Protein AF-A0A8T5TZG8-F1 (afdb_monomer)

Foldseek 3Di:
DPPDQPFDFDPVVCVVLNPVLRSLLVVLCVVVVVHWAFDDLVVSCVSPVVADSVRSVVSVVVCCVVQQKPKDWDQLVRLLVVQQVQCQADADDADDAFPRNRHHDNAWDWAQPPQHVVRVRDDIGTHDPVSVVSSVVRTITMDGD

Mean predicted aligned error: 6.07 Å

Radius of gyration: 18.65 Å; Cα contacts (8 Å, |Δi|>4): 208; chains: 1; bounding box: 53×25×50 Å

Solvent-accessible surface area (backbone atoms only — not comparable to full-atom values): 8238 Å² total; per-residue (Å²): 130,86,84,76,78,85,85,55,65,47,70,77,47,20,75,73,60,35,60,71,38,18,30,53,47,46,52,50,50,54,49,44,72,77,40,92,35,63,72,45,70,67,61,52,29,71,74,40,68,90,50,55,63,70,56,50,53,54,43,51,53,46,34,38,74,72,55,55,31,42,80,44,75,54,49,52,63,55,42,45,58,60,55,38,64,65,76,31,68,76,40,77,58,56,91,41,65,19,75,49,36,38,26,26,25,76,58,66,50,80,42,38,56,66,46,38,55,93,78,70,29,82,54,73,39,43,31,29,66,65,63,53,52,44,58,74,65,60,50,35,33,56,43,82,104

Nearest PDB structures (foldseek):
  1wq2-assembly1_A  TM=7.155E-01  e=1.446E-01  Nitratidesulfovibrio vulgaris
  1wq2-assembly1_B  TM=7.241E-01  e=2.545E+00  Nitratidesulfovibrio vulgaris
  2dk8-assembly1_A  TM=6.977E-01  e=2.388E+00  Mus musculus
  2fsw-assembly1_A  TM=5.555E-01  e=1.185E+00  Porphyromonas gingivalis W83
  8iuh-assembly1_P  TM=4.034E-01  e=1.043E+00  Homo sapiens

Sequence (145 aa):
MDNYIDIRYNEDLANKIGLNGSIIYDYLVSKISEKEYFLDIDDIYNDLPIIGRTTMINLVNKMIMDGYLKEIVLTNIEKYKIISNKQMDGLGIGNRTCDWCSCKTTTLHKHHYPIQKKDGGIQLVNICPNCHYEFHHLKSKLEII

Secondary structure (DSSP, 8-state):
----------HHHHHHH-HHHHHHHHHHHHHHHHS-EE--HHHHHHH-TTS-HHHHHHHHHHHHHTTSEEEEEPPHHHHHHHHHTS--TT-BSSSEE-TTT--EES--EEEE-SS-GGGT---EEEE-HHHHHHHHH--EEEEE-

pLDDT: mean 89.4, std 7.95, range [42.81, 96.12]

Structure (mmCIF, N/CA/C/O backbone):
data_AF-A0A8T5TZG8-F1
#
_entry.id   AF-A0A8T5TZG8-F1
#
loop_
_atom_site.group_PDB
_atom_site.id
_atom_site.type_symbol
_atom_site.label_atom_id
_atom_site.label_alt_id
_atom_site.label_comp_id
_atom_site.label_asym_id
_atom_site.label_entity_id
_atom_site.label_seq_id
_atom_site.pdbx_PDB_ins_code
_atom_site.Cartn_x
_atom_site.Cartn_y
_atom_site.Cartn_z
_atom_site.occupancy
_atom_site.B_iso_or_equiv
_atom_site.auth_seq_id
_atom_site.auth_comp_id
_atom_site.auth_asym_id
_atom_site.auth_atom_id
_atom_site.pdbx_PDB_model_num
ATOM 1 N N . MET A 1 1 ? -25.333 -1.310 -11.673 1.00 42.81 1 MET A N 1
ATOM 2 C CA . MET A 1 1 ? -25.208 -2.207 -10.511 1.00 42.81 1 MET A CA 1
ATOM 3 C C . MET A 1 1 ? -24.835 -1.312 -9.361 1.00 42.81 1 MET A C 1
ATOM 5 O O . MET A 1 1 ? -23.772 -0.709 -9.421 1.00 42.81 1 MET A O 1
ATOM 9 N N . ASP A 1 2 ? -25.746 -1.125 -8.415 1.00 46.28 2 ASP A N 1
ATOM 10 C CA . ASP A 1 2 ? -25.470 -0.316 -7.234 1.00 46.28 2 ASP A CA 1
ATOM 11 C C . ASP A 1 2 ? -24.468 -1.084 -6.368 1.00 46.28 2 ASP A C 1
ATOM 13 O O . ASP A 1 2 ? -24.764 -2.173 -5.875 1.00 46.28 2 ASP A O 1
ATOM 17 N N . ASN A 1 3 ? -23.247 -0.559 -6.264 1.00 54.25 3 ASN A N 1
ATOM 18 C CA . ASN A 1 3 ? -22.225 -1.098 -5.375 1.00 54.25 3 ASN A CA 1
ATOM 19 C C . ASN A 1 3 ? -22.609 -0.730 -3.941 1.00 54.25 3 ASN A C 1
ATOM 21 O O . ASN A 1 3 ? -22.291 0.357 -3.461 1.00 54.25 3 ASN A O 1
ATOM 25 N N . TYR A 1 4 ? -23.322 -1.626 -3.267 1.00 60.94 4 TYR A N 1
ATOM 26 C CA . TYR A 1 4 ? -23.524 -1.529 -1.828 1.00 60.94 4 TYR A CA 1
ATOM 27 C C . TYR A 1 4 ? -22.224 -1.910 -1.117 1.00 60.94 4 TYR A C 1
ATOM 29 O O . TYR A 1 4 ? -21.686 -2.994 -1.337 1.00 60.94 4 TYR A O 1
ATOM 37 N N . ILE A 1 5 ? -21.722 -1.013 -0.270 1.00 68.06 5 ILE A N 1
ATOM 38 C CA . ILE A 1 5 ? -20.602 -1.306 0.627 1.00 68.06 5 ILE A CA 1
ATOM 39 C C . ILE A 1 5 ? -21.178 -2.070 1.824 1.00 68.06 5 ILE A C 1
ATOM 41 O O . ILE A 1 5 ? -21.975 -1.517 2.583 1.00 68.06 5 ILE A O 1
ATOM 45 N N . ASP A 1 6 ? -20.805 -3.343 1.972 1.00 78.50 6 ASP A N 1
ATOM 46 C CA . ASP A 1 6 ? -21.124 -4.146 3.159 1.00 78.50 6 ASP A CA 1
ATOM 47 C C . ASP A 1 6 ? -20.243 -3.671 4.322 1.00 78.50 6 ASP A C 1
ATOM 49 O O . ASP A 1 6 ? -19.049 -3.968 4.377 1.00 78.50 6 ASP A O 1
ATOM 53 N N . ILE A 1 7 ? -20.812 -2.862 5.217 1.00 83.69 7 ILE A N 1
ATOM 54 C CA . ILE A 1 7 ? -20.096 -2.312 6.371 1.00 83.69 7 ILE A CA 1
ATOM 55 C C . ILE A 1 7 ? -20.198 -3.301 7.525 1.00 83.69 7 ILE A C 1
ATOM 57 O O . ILE A 1 7 ? -21.278 -3.532 8.071 1.00 83.69 7 ILE A O 1
ATOM 61 N N . ARG A 1 8 ? -19.048 -3.822 7.943 1.00 88.50 8 ARG A N 1
ATOM 62 C CA . ARG A 1 8 ? -18.912 -4.714 9.093 1.00 88.50 8 ARG A CA 1
ATOM 63 C C . ARG A 1 8 ? -18.183 -4.012 10.229 1.00 88.50 8 ARG A C 1
ATOM 65 O O . ARG A 1 8 ? -17.358 -3.128 10.007 1.00 88.50 8 ARG A O 1
ATOM 72 N N . TYR A 1 9 ? -18.531 -4.377 11.458 1.00 91.62 9 TYR A N 1
ATOM 73 C CA . TYR A 1 9 ? -17.843 -3.923 12.661 1.00 91.62 9 TYR A CA 1
ATOM 74 C C . TYR A 1 9 ? -18.038 -4.928 13.801 1.00 91.62 9 TYR A C 1
ATOM 76 O O . TYR A 1 9 ? -18.958 -5.748 13.781 1.00 91.62 9 TYR A O 1
ATOM 84 N N . ASN A 1 10 ? -17.179 -4.843 14.813 1.00 92.38 10 ASN A N 1
ATOM 85 C CA . ASN A 1 10 ? -17.242 -5.642 16.027 1.00 92.38 10 ASN A CA 1
ATOM 86 C C . ASN A 1 10 ? -17.725 -4.752 17.183 1.00 92.38 10 ASN A C 1
ATOM 88 O O . ASN A 1 10 ? -17.140 -3.704 17.445 1.00 92.38 10 ASN A O 1
ATOM 92 N N . GLU A 1 11 ? -18.796 -5.148 17.869 1.00 93.31 11 GLU A N 1
ATOM 93 C CA . GLU A 1 11 ? -19.420 -4.331 18.918 1.00 93.31 11 GLU A CA 1
ATOM 94 C C . GLU A 1 11 ? -18.482 -4.076 20.110 1.00 93.31 11 GLU A C 1
ATOM 96 O O . GLU A 1 11 ? -18.332 -2.935 20.553 1.00 93.31 11 GLU A O 1
ATOM 101 N N . ASP A 1 12 ? -17.769 -5.105 20.574 1.00 93.56 12 ASP A N 1
ATOM 102 C CA . ASP A 1 12 ? -16.807 -4.980 21.674 1.00 93.56 12 ASP A CA 1
ATOM 103 C C . ASP A 1 12 ? -15.657 -4.034 21.320 1.00 93.56 12 ASP A C 1
ATOM 105 O O . ASP A 1 12 ? -15.184 -3.262 22.159 1.00 93.56 12 ASP A O 1
ATOM 109 N N . LEU A 1 13 ? -15.203 -4.075 20.068 1.00 92.75 13 LEU A N 1
ATOM 110 C CA . LEU A 1 13 ? -14.167 -3.189 19.565 1.00 92.75 13 LEU A CA 1
ATOM 111 C C . LEU A 1 13 ? -14.699 -1.765 19.377 1.00 92.75 13 LEU A C 1
ATOM 113 O O . LEU A 1 13 ? -14.028 -0.809 19.763 1.00 92.75 13 LEU A O 1
ATOM 117 N N . ALA A 1 14 ? -15.919 -1.605 18.864 1.00 95.00 14 ALA A N 1
ATOM 118 C CA . ALA A 1 14 ? -16.571 -0.306 18.724 1.00 95.00 14 ALA A CA 1
ATOM 119 C C . ALA A 1 14 ? -16.721 0.403 20.078 1.00 95.00 14 ALA A C 1
ATOM 121 O O . ALA A 1 14 ? -16.523 1.615 20.155 1.00 95.00 14 ALA A O 1
ATOM 122 N N . ASN A 1 15 ? -16.960 -0.344 21.158 1.00 93.69 15 ASN A N 1
ATOM 123 C CA . ASN A 1 15 ? -16.977 0.196 22.519 1.00 93.69 15 ASN A CA 1
ATOM 124 C C . ASN A 1 15 ? -15.600 0.698 22.999 1.00 93.69 15 ASN A C 1
ATOM 126 O O . ASN A 1 15 ? -15.533 1.561 23.873 1.00 93.69 15 ASN A O 1
ATOM 130 N N . LYS A 1 16 ? -14.496 0.196 22.430 1.00 93.31 16 LYS A N 1
ATOM 131 C CA . LYS A 1 16 ? -13.120 0.571 22.807 1.00 93.31 16 LYS A CA 1
ATOM 132 C C . LYS A 1 16 ? -12.546 1.696 21.946 1.00 93.31 16 LYS A C 1
ATOM 134 O O . LYS A 1 16 ? -11.951 2.633 22.475 1.00 93.31 16 LYS A O 1
ATOM 139 N N . ILE A 1 17 ? -12.705 1.605 20.625 1.00 93.00 17 ILE A N 1
ATOM 140 C CA . ILE A 1 17 ? -12.071 2.519 19.655 1.00 93.00 17 ILE A CA 1
ATOM 141 C C . ILE A 1 17 ? -13.076 3.372 18.866 1.00 93.00 17 ILE A C 1
ATOM 143 O O . ILE A 1 17 ? -12.680 4.168 18.013 1.00 93.00 17 ILE A O 1
ATOM 147 N N . GLY A 1 18 ? -14.368 3.254 19.181 1.00 95.12 18 GLY A N 1
ATOM 148 C CA . GLY A 1 18 ? -15.464 3.917 18.480 1.00 95.12 18 GLY A CA 1
ATOM 149 C C . GLY A 1 18 ? -15.913 3.152 17.234 1.00 95.12 18 GLY A C 1
ATOM 150 O O . GLY A 1 18 ? -15.152 2.382 16.648 1.00 95.12 18 GLY A O 1
ATOM 151 N N . LEU A 1 19 ? -17.150 3.404 16.792 1.00 95.19 19 LEU A N 1
ATOM 152 C CA . LEU A 1 19 ? -17.754 2.732 15.633 1.00 95.19 19 LEU A CA 1
ATOM 153 C C . LEU A 1 19 ? -16.884 2.845 14.372 1.00 95.19 19 LEU A C 1
ATOM 155 O O . LEU A 1 19 ? -16.532 1.834 13.776 1.00 95.19 19 LEU A O 1
ATOM 159 N N . ASN A 1 20 ? -16.463 4.062 14.011 1.00 95.69 20 ASN A N 1
ATOM 160 C CA . ASN A 1 20 ? -15.606 4.283 12.841 1.00 95.69 20 ASN A CA 1
ATOM 161 C C . ASN A 1 20 ? -14.257 3.565 12.967 1.00 95.69 20 ASN A C 1
ATOM 163 O O . ASN A 1 20 ? -13.753 3.042 11.979 1.00 95.69 20 ASN A O 1
ATOM 167 N N . GLY A 1 21 ? -13.683 3.525 14.174 1.00 95.25 21 GLY A N 1
ATOM 168 C CA . GLY A 1 21 ? -12.450 2.787 14.433 1.00 95.25 21 GLY A CA 1
ATOM 169 C C . GLY A 1 21 ? -12.646 1.295 14.191 1.00 95.25 21 GLY A C 1
ATOM 170 O O . GLY A 1 21 ? -11.847 0.682 13.493 1.00 95.25 21 GLY A O 1
ATOM 171 N N . SER A 1 22 ? -13.749 0.730 14.689 1.00 96.06 22 SER A N 1
ATOM 172 C CA . SER A 1 22 ? -14.058 -0.683 14.480 1.00 96.06 22 SER A CA 1
ATOM 173 C C . SER A 1 22 ? -14.339 -1.030 13.020 1.00 96.06 22 SER A C 1
ATOM 175 O O . SER A 1 22 ? -13.947 -2.114 12.604 1.00 96.06 22 SER A O 1
ATOM 177 N N . ILE A 1 23 ? -14.997 -0.150 12.261 1.00 95.25 23 ILE A N 1
ATOM 178 C CA . ILE A 1 23 ? -15.245 -0.360 10.826 1.00 95.25 23 ILE A CA 1
ATOM 179 C C . ILE A 1 23 ? -13.918 -0.392 10.062 1.00 95.25 23 ILE A C 1
ATOM 181 O O . ILE A 1 23 ? -13.670 -1.308 9.284 1.00 95.25 23 ILE A O 1
ATOM 185 N N . ILE A 1 24 ? -13.040 0.590 10.308 1.00 94.44 24 ILE A N 1
ATOM 186 C CA . ILE A 1 24 ? -11.722 0.641 9.659 1.00 94.44 24 ILE A CA 1
ATOM 187 C C . ILE A 1 24 ? -10.892 -0.579 10.057 1.00 94.44 24 ILE A C 1
ATOM 189 O O . ILE A 1 24 ? -10.240 -1.168 9.202 1.00 94.44 24 ILE A O 1
ATOM 193 N N . TYR A 1 25 ? -10.909 -0.967 11.332 1.00 94.19 25 TYR A N 1
ATOM 194 C CA . TYR A 1 25 ? -10.161 -2.129 11.796 1.00 94.19 25 TYR A CA 1
ATOM 195 C C . TYR A 1 25 ? -10.626 -3.416 11.112 1.00 94.19 25 TYR A C 1
ATOM 197 O O . TYR A 1 25 ? -9.792 -4.151 10.595 1.00 94.19 25 TYR A O 1
ATOM 205 N N . ASP A 1 26 ? -11.936 -3.667 11.053 1.00 92.69 26 ASP A N 1
ATOM 206 C CA . ASP A 1 26 ? -12.488 -4.853 10.387 1.00 92.69 26 ASP A CA 1
ATOM 207 C C . ASP A 1 26 ? -12.128 -4.880 8.892 1.00 92.69 26 ASP A C 1
ATOM 209 O O . ASP A 1 26 ? -11.635 -5.887 8.377 1.00 92.69 26 ASP A O 1
ATOM 213 N N . TYR A 1 27 ? -12.242 -3.728 8.224 1.00 91.56 27 TYR A N 1
ATOM 214 C CA . TYR A 1 27 ? -11.781 -3.557 6.849 1.00 91.56 27 TYR A CA 1
ATOM 215 C C . TYR A 1 27 ? -10.292 -3.902 6.696 1.00 91.56 27 TYR A C 1
ATOM 217 O O . TYR A 1 27 ? -9.934 -4.708 5.837 1.00 91.56 27 TYR A O 1
ATOM 225 N N . LEU A 1 28 ? -9.418 -3.352 7.543 1.00 91.56 28 LEU A N 1
ATOM 226 C CA . LEU A 1 28 ? -7.979 -3.617 7.484 1.00 91.56 28 LEU A CA 1
ATOM 227 C C . LEU A 1 28 ? -7.662 -5.092 7.750 1.00 91.56 28 LEU A C 1
ATOM 229 O O . LEU A 1 28 ? -6.866 -5.673 7.017 1.00 91.56 28 LEU A O 1
ATOM 233 N N . VAL A 1 29 ? -8.311 -5.712 8.739 1.00 90.69 29 VAL A N 1
ATOM 234 C CA . VAL A 1 29 ? -8.172 -7.147 9.031 1.00 90.69 29 VAL A CA 1
ATOM 235 C C . VAL A 1 29 ? -8.557 -7.978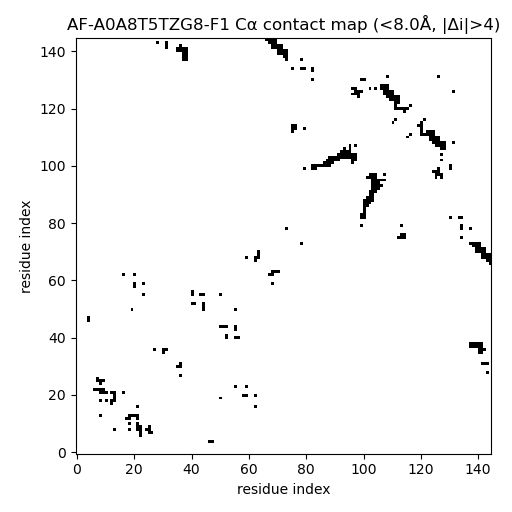 7.813 1.00 90.69 29 VAL A C 1
ATOM 237 O O . VAL A 1 29 ? -7.800 -8.872 7.438 1.00 90.69 29 VAL A O 1
ATOM 240 N N . SER A 1 30 ? -9.679 -7.666 7.156 1.00 88.12 30 SER A N 1
ATOM 241 C CA . SER A 1 30 ? -10.108 -8.394 5.957 1.00 88.12 30 SER A CA 1
ATOM 242 C C . SER A 1 30 ? -9.053 -8.317 4.848 1.00 88.12 30 SER A C 1
ATOM 244 O O . SER A 1 30 ? -8.594 -9.353 4.365 1.00 88.12 30 SER A O 1
ATOM 246 N N . LYS A 1 31 ? -8.548 -7.116 4.536 1.00 87.19 31 LYS A N 1
ATOM 247 C CA . LYS A 1 31 ? -7.541 -6.919 3.483 1.00 87.19 31 LYS A CA 1
ATOM 248 C C . LYS A 1 31 ? -6.200 -7.573 3.826 1.00 87.19 31 LYS A C 1
ATOM 250 O O . LYS A 1 31 ? -5.611 -8.207 2.954 1.00 87.19 31 LYS A O 1
ATOM 255 N N . ILE A 1 32 ? -5.745 -7.458 5.078 1.00 86.69 32 ILE A N 1
ATOM 256 C CA . ILE A 1 32 ? -4.503 -8.084 5.564 1.00 86.69 32 ILE A CA 1
ATOM 257 C C . ILE A 1 32 ? -4.616 -9.617 5.556 1.00 86.69 32 ILE A C 1
ATOM 259 O O . ILE A 1 32 ? -3.640 -10.311 5.278 1.00 86.69 32 ILE A O 1
ATOM 263 N N . SER A 1 33 ? -5.799 -10.164 5.853 1.00 82.19 33 SER A N 1
ATOM 264 C CA . SER A 1 33 ? -6.021 -11.616 5.844 1.00 82.19 33 SER A CA 1
ATOM 265 C C . SER A 1 33 ? -6.017 -12.209 4.434 1.00 82.19 33 SER A C 1
ATOM 267 O O . SER A 1 33 ? -5.609 -13.354 4.245 1.00 82.19 33 SER A O 1
ATOM 269 N N . GLU A 1 34 ? -6.438 -11.429 3.437 1.00 79.94 34 GLU A N 1
ATOM 270 C CA . GLU A 1 34 ? -6.453 -11.854 2.040 1.00 79.94 34 GLU A CA 1
ATOM 271 C C . GLU A 1 34 ? -5.059 -11.772 1.403 1.00 79.94 34 GLU A C 1
ATOM 273 O O . GLU A 1 34 ? -4.692 -12.667 0.634 1.00 79.94 34 GLU A O 1
ATOM 278 N N . LYS A 1 35 ? -4.291 -10.702 1.683 1.00 75.81 35 LYS A N 1
ATOM 279 C CA . LYS A 1 35 ? -2.960 -10.410 1.106 1.00 75.81 35 LYS A CA 1
ATOM 280 C C . LYS A 1 35 ? -2.140 -9.471 2.005 1.00 75.81 35 LYS A C 1
ATOM 282 O O . LYS A 1 35 ? -2.655 -8.882 2.943 1.00 75.81 35 LYS A O 1
ATOM 287 N N . GLU A 1 36 ? -0.863 -9.250 1.672 1.00 74.62 36 GLU A N 1
ATOM 288 C CA . GLU A 1 36 ? -0.109 -8.133 2.265 1.00 74.62 36 GLU A CA 1
ATOM 289 C C . GLU A 1 36 ? -0.815 -6.795 1.977 1.00 74.62 36 GLU A C 1
ATOM 291 O O . GLU A 1 36 ? -1.119 -6.490 0.821 1.00 74.62 36 GLU A O 1
ATOM 296 N N . TYR A 1 37 ? -1.051 -5.993 3.023 1.00 81.12 37 TYR A N 1
ATOM 297 C CA . TYR A 1 37 ? -1.672 -4.674 2.902 1.00 81.12 37 TYR A CA 1
ATOM 298 C C . TYR A 1 37 ? -0.648 -3.553 3.097 1.00 81.12 37 TYR A C 1
ATOM 300 O O . TYR A 1 37 ? 0.002 -3.439 4.143 1.00 81.12 37 TYR A O 1
ATOM 308 N N . PHE A 1 38 ? -0.527 -2.700 2.084 1.00 84.31 38 PHE A N 1
ATOM 309 C CA . PHE A 1 38 ? 0.295 -1.496 2.128 1.00 84.31 38 PHE A CA 1
ATOM 310 C C . PHE A 1 38 ? -0.571 -0.320 2.547 1.00 84.31 38 PHE A C 1
ATOM 312 O O . PHE A 1 38 ? -1.685 -0.168 2.053 1.00 84.31 38 PHE A O 1
ATOM 319 N N . LEU A 1 39 ? -0.076 0.490 3.482 1.00 82.56 39 LEU A N 1
ATOM 320 C CA . LEU A 1 39 ? -0.864 1.596 4.005 1.00 82.56 39 LEU A CA 1
ATOM 321 C C . LEU A 1 39 ? -1.020 2.677 2.934 1.00 82.56 39 LEU A C 1
ATOM 323 O O . LEU A 1 39 ? -0.097 3.457 2.691 1.00 82.56 39 LEU A O 1
ATOM 327 N N . ASP A 1 40 ? -2.213 2.745 2.355 1.00 87.12 40 ASP A N 1
ATOM 328 C CA . ASP A 1 40 ? -2.659 3.842 1.510 1.00 87.12 40 ASP A CA 1
ATOM 329 C C . ASP A 1 40 ? -4.019 4.346 2.009 1.00 87.12 40 ASP A C 1
ATOM 331 O O . ASP A 1 40 ? -5.049 3.688 1.884 1.00 87.12 40 ASP A O 1
ATOM 335 N N . ILE A 1 41 ? -4.013 5.528 2.628 1.00 88.38 41 ILE A N 1
ATOM 336 C CA . ILE A 1 41 ? -5.223 6.156 3.170 1.00 88.38 41 ILE A CA 1
ATOM 337 C C . ILE A 1 41 ? -6.223 6.486 2.058 1.00 88.38 41 ILE A C 1
ATOM 339 O O . ILE A 1 41 ? -7.427 6.481 2.316 1.00 88.38 41 ILE A O 1
ATOM 343 N N . ASP A 1 42 ? -5.748 6.789 0.848 1.00 87.44 42 ASP A N 1
ATOM 344 C CA . ASP A 1 42 ? -6.630 7.125 -0.266 1.00 87.44 42 ASP A CA 1
ATOM 345 C C . ASP A 1 42 ? -7.393 5.886 -0.742 1.00 87.44 42 ASP A C 1
ATOM 347 O O . ASP A 1 42 ? -8.591 5.985 -1.006 1.00 87.44 42 ASP A O 1
ATOM 351 N N . ASP A 1 43 ? -6.763 4.710 -0.723 1.00 86.31 43 ASP A N 1
ATOM 352 C CA . ASP A 1 43 ? -7.447 3.440 -0.996 1.00 86.31 43 ASP A CA 1
ATOM 353 C C . ASP A 1 43 ? -8.513 3.128 0.063 1.00 86.31 43 ASP A C 1
ATOM 355 O O . ASP A 1 43 ? -9.641 2.779 -0.285 1.00 86.31 43 ASP A O 1
ATOM 359 N N . ILE A 1 44 ? -8.207 3.314 1.356 1.00 89.62 44 ILE A N 1
ATOM 360 C CA . ILE A 1 44 ? -9.206 3.138 2.431 1.00 89.62 44 ILE A CA 1
ATOM 361 C C . ILE A 1 44 ? -10.378 4.104 2.230 1.00 89.62 44 ILE A C 1
ATOM 363 O O . ILE A 1 44 ? -11.533 3.714 2.381 1.00 89.62 44 ILE A O 1
ATOM 367 N N . TYR A 1 45 ? -10.098 5.362 1.885 1.00 90.88 45 TYR A N 1
ATOM 368 C CA . TYR A 1 45 ? -11.125 6.377 1.660 1.00 90.88 45 TYR A CA 1
ATOM 369 C C . TYR A 1 45 ? -12.024 6.056 0.463 1.00 90.88 45 TYR A C 1
ATOM 371 O O . TYR A 1 45 ? -13.235 6.257 0.542 1.00 90.88 45 TYR A O 1
ATOM 379 N N . ASN A 1 46 ? -11.453 5.534 -0.622 1.00 89.50 46 ASN A N 1
ATOM 380 C CA . ASN A 1 46 ? -12.214 5.125 -1.800 1.00 89.50 46 ASN A CA 1
ATOM 381 C C . ASN A 1 46 ? -13.146 3.940 -1.499 1.00 89.50 46 ASN A C 1
ATOM 383 O O . ASN A 1 46 ? -14.281 3.931 -1.980 1.00 89.50 46 ASN A O 1
ATOM 387 N N . ASP A 1 47 ? -12.699 2.987 -0.675 1.00 88.75 47 ASP A N 1
ATOM 388 C CA . ASP A 1 47 ? -13.497 1.821 -0.274 1.00 88.75 47 ASP A CA 1
ATOM 389 C C . ASP A 1 47 ? -14.519 2.161 0.838 1.00 88.75 47 ASP A C 1
ATOM 391 O O . ASP A 1 47 ? -15.600 1.572 0.894 1.00 88.75 47 ASP A O 1
ATOM 395 N N . LEU A 1 48 ? -14.219 3.136 1.708 1.00 90.94 48 LEU A N 1
ATOM 396 C CA . LEU A 1 48 ? -15.052 3.559 2.845 1.00 90.94 48 LEU A CA 1
ATOM 397 C C . LEU A 1 48 ? -15.330 5.082 2.849 1.00 90.94 48 LEU A C 1
ATOM 399 O O . LEU A 1 48 ? -15.035 5.767 3.835 1.00 90.94 48 LEU A O 1
ATOM 403 N N . PRO A 1 49 ? -15.982 5.642 1.811 1.00 90.19 49 PRO A N 1
ATOM 404 C CA . PRO A 1 49 ? -16.151 7.093 1.643 1.00 90.19 49 PRO A CA 1
ATOM 405 C C . PRO A 1 49 ? -17.043 7.749 2.710 1.00 90.19 49 PRO A C 1
ATOM 407 O O . PRO A 1 49 ? -17.107 8.973 2.813 1.00 90.19 49 PRO A O 1
ATOM 410 N N . ILE A 1 50 ? -17.736 6.944 3.520 1.00 90.25 50 ILE A N 1
ATOM 411 C CA . ILE A 1 50 ? -18.560 7.404 4.643 1.00 90.25 50 ILE A CA 1
ATOM 412 C C . ILE A 1 50 ? -17.739 7.947 5.823 1.00 90.25 50 ILE A C 1
ATOM 414 O O . ILE A 1 50 ? -18.283 8.668 6.661 1.00 90.25 50 ILE A O 1
ATOM 418 N N . ILE A 1 51 ? -16.441 7.629 5.905 1.00 92.38 51 ILE A N 1
ATOM 419 C CA . ILE A 1 51 ? -15.548 8.136 6.951 1.00 92.38 51 ILE A CA 1
ATOM 420 C C . ILE A 1 51 ? -14.600 9.164 6.327 1.00 92.38 51 ILE A C 1
ATOM 422 O O . ILE A 1 51 ? -13.912 8.901 5.349 1.00 92.38 51 ILE A O 1
ATOM 426 N N . GLY A 1 52 ? -14.536 10.366 6.904 1.00 93.69 52 GLY A N 1
ATOM 427 C CA . GLY A 1 52 ? -13.663 11.420 6.386 1.00 93.69 52 GLY A CA 1
ATOM 428 C C . GLY A 1 52 ? -12.178 11.038 6.443 1.00 93.69 52 GLY A C 1
ATOM 429 O O . GLY A 1 52 ? -11.710 10.488 7.440 1.00 93.69 52 GLY A O 1
ATOM 430 N N . ARG A 1 53 ? -11.412 11.412 5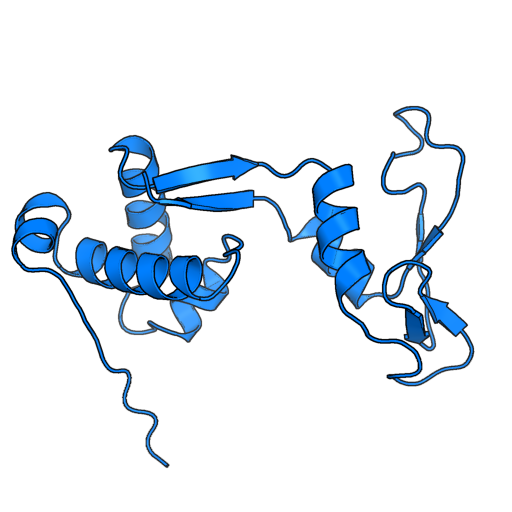.411 1.00 93.31 53 ARG A N 1
ATOM 431 C CA . ARG A 1 53 ? -9.973 11.110 5.274 1.00 93.31 53 ARG A CA 1
ATOM 432 C C . ARG A 1 53 ? -9.146 11.464 6.517 1.00 93.31 53 ARG A C 1
ATOM 434 O O . ARG A 1 53 ? -8.379 10.645 7.009 1.00 93.31 53 ARG A O 1
ATOM 441 N N . THR A 1 54 ? -9.331 12.662 7.074 1.00 94.56 54 THR A N 1
ATOM 442 C CA . THR A 1 54 ? -8.628 13.092 8.300 1.00 94.56 54 THR A CA 1
ATOM 443 C C . THR A 1 54 ? -8.965 12.198 9.494 1.00 94.56 54 THR A C 1
ATOM 445 O O . THR A 1 54 ? -8.090 11.863 10.288 1.00 94.56 54 THR A O 1
ATOM 448 N N . THR A 1 55 ? -10.225 11.773 9.607 1.00 94.69 55 THR A N 1
ATOM 449 C CA . THR A 1 55 ? -10.669 10.846 10.651 1.00 94.69 55 THR A CA 1
ATOM 450 C C . THR A 1 55 ? -10.019 9.479 10.476 1.00 94.69 55 THR A C 1
ATOM 452 O O . THR A 1 55 ? -9.554 8.919 11.464 1.00 94.69 55 THR A O 1
ATOM 455 N N . MET A 1 56 ? -9.911 8.973 9.242 1.00 94.81 56 MET A N 1
ATOM 456 C CA . MET A 1 56 ? -9.198 7.723 8.960 1.00 94.81 56 MET A CA 1
ATOM 457 C C . MET A 1 56 ? -7.734 7.796 9.388 1.00 94.81 56 MET A C 1
ATOM 459 O O . MET A 1 56 ? -7.283 6.926 10.125 1.00 94.81 56 MET A O 1
ATOM 463 N N . ILE A 1 57 ? -7.017 8.858 9.002 1.00 94.06 57 ILE A N 1
ATOM 464 C CA . ILE A 1 57 ? -5.612 9.068 9.393 1.00 94.06 57 ILE A CA 1
ATOM 465 C C . ILE A 1 57 ? -5.473 9.028 10.917 1.00 94.06 57 ILE A C 1
ATOM 467 O O . ILE A 1 57 ? -4.643 8.296 11.454 1.00 94.06 57 ILE A O 1
ATOM 471 N N . ASN A 1 58 ? -6.311 9.788 11.622 1.00 96.00 58 ASN A N 1
ATOM 472 C CA . ASN A 1 58 ? -6.259 9.865 13.078 1.00 96.00 58 ASN A CA 1
ATOM 473 C C . ASN A 1 58 ? -6.566 8.517 13.740 1.00 96.00 58 ASN A C 1
ATOM 475 O O . ASN A 1 58 ? -5.895 8.146 14.701 1.00 96.00 58 ASN A O 1
ATOM 479 N N . LEU A 1 59 ? -7.559 7.780 13.235 1.00 96.12 59 LEU A N 1
ATOM 480 C CA . LEU A 1 59 ? -7.940 6.478 13.779 1.00 96.12 59 LEU A CA 1
ATOM 481 C C . LEU A 1 59 ? -6.878 5.412 13.509 1.00 96.12 59 LEU A C 1
ATOM 483 O O . LEU A 1 59 ? -6.555 4.666 14.425 1.00 96.12 59 LEU A O 1
ATOM 487 N N . VAL A 1 60 ? -6.295 5.361 12.308 1.00 94.62 60 VAL A N 1
ATOM 488 C CA . VAL A 1 60 ? -5.201 4.427 11.988 1.00 94.62 60 VAL A CA 1
ATOM 489 C C . VAL A 1 60 ? -3.990 4.698 12.875 1.00 94.62 60 VAL A C 1
ATOM 491 O O . VAL A 1 60 ? -3.495 3.778 13.521 1.00 94.62 60 VAL A O 1
ATOM 494 N N . ASN A 1 61 ? -3.571 5.961 12.999 1.00 94.31 61 ASN A N 1
ATOM 495 C CA . ASN A 1 61 ? -2.467 6.336 13.885 1.00 94.31 61 ASN A CA 1
ATOM 496 C C . ASN A 1 61 ? -2.758 5.966 15.343 1.00 94.31 61 ASN A C 1
ATOM 498 O O . ASN A 1 61 ? -1.891 5.428 16.029 1.00 94.31 61 ASN A O 1
ATOM 502 N N . LYS A 1 62 ? -3.988 6.206 15.812 1.00 94.88 62 LYS A N 1
ATOM 503 C CA . LYS A 1 62 ? -4.408 5.805 17.155 1.00 94.88 62 LYS A CA 1
ATOM 504 C C . LYS A 1 62 ? -4.358 4.285 17.334 1.00 94.88 62 LYS A C 1
ATOM 506 O O . LYS A 1 62 ? -3.825 3.825 18.331 1.00 94.88 62 LYS A O 1
ATOM 511 N N . MET A 1 63 ? -4.851 3.506 16.372 1.00 95.31 63 MET A N 1
ATOM 512 C CA . MET A 1 63 ? -4.808 2.039 16.426 1.00 95.31 63 MET A CA 1
ATOM 513 C C . MET A 1 63 ? -3.376 1.494 16.453 1.00 95.31 63 MET A C 1
ATOM 515 O O . MET A 1 63 ? -3.123 0.503 17.135 1.00 95.31 63 MET A O 1
ATOM 519 N N . ILE A 1 64 ? -2.437 2.154 15.768 1.00 94.38 64 ILE A N 1
ATOM 520 C CA . ILE A 1 64 ? -1.007 1.833 15.858 1.00 94.38 64 ILE A CA 1
ATOM 521 C C . ILE A 1 64 ? -0.475 2.130 17.266 1.00 94.38 64 ILE A C 1
ATOM 523 O O . ILE A 1 64 ? 0.181 1.287 17.873 1.00 94.38 64 ILE A O 1
ATOM 527 N N . MET A 1 65 ? -0.778 3.312 17.811 1.00 94.75 65 MET A N 1
ATOM 528 C CA . MET A 1 65 ? -0.340 3.710 19.155 1.00 94.75 65 MET A CA 1
ATOM 529 C C . MET A 1 65 ? -0.910 2.815 20.261 1.00 94.75 65 MET A C 1
ATOM 531 O O . MET A 1 65 ? -0.200 2.484 21.207 1.00 94.75 65 MET A O 1
ATOM 535 N N . ASP A 1 66 ? -2.174 2.421 20.128 1.00 94.75 66 ASP A N 1
ATOM 536 C CA . ASP A 1 66 ? -2.889 1.585 21.092 1.00 94.75 66 ASP A CA 1
ATOM 537 C C . ASP A 1 66 ? -2.531 0.088 20.949 1.00 94.75 66 ASP A C 1
ATOM 539 O O . ASP A 1 66 ? -2.992 -0.732 21.742 1.00 94.75 66 ASP A O 1
ATOM 543 N N . GLY A 1 67 ? -1.704 -0.281 19.962 1.00 94.44 67 GLY A N 1
ATOM 544 C CA . GLY A 1 67 ? -1.205 -1.646 19.779 1.00 94.44 67 GLY A CA 1
ATOM 545 C C . GLY A 1 67 ? -2.187 -2.611 19.113 1.00 94.44 67 GLY A C 1
ATOM 546 O O . GLY A 1 67 ? -2.029 -3.818 19.253 1.00 94.44 67 GLY A O 1
ATOM 547 N N . TYR A 1 68 ? -3.187 -2.105 18.387 1.00 93.06 68 TYR A N 1
ATOM 548 C CA . TYR A 1 68 ? -4.058 -2.930 17.536 1.00 93.06 68 TYR A CA 1
ATOM 549 C C . TYR A 1 68 ? -3.422 -3.213 16.170 1.00 93.06 68 TYR A C 1
ATOM 551 O O . TYR A 1 68 ? -3.703 -4.230 15.541 1.00 93.06 68 TYR A O 1
ATOM 559 N N . LEU A 1 69 ? -2.584 -2.290 15.694 1.00 93.94 69 LEU A N 1
ATOM 560 C CA . LEU A 1 69 ? -1.891 -2.377 14.414 1.00 93.94 69 LEU A CA 1
ATOM 561 C C . LEU A 1 69 ? -0.397 -2.157 14.616 1.00 93.94 69 LEU A C 1
ATOM 563 O O . LEU A 1 69 ? 0.027 -1.382 15.473 1.00 93.94 69 LEU A O 1
ATOM 567 N N . LYS A 1 70 ? 0.406 -2.779 13.761 1.00 93.56 70 LYS A N 1
ATOM 568 C CA . LYS A 1 70 ? 1.839 -2.524 13.669 1.00 93.56 70 LYS A CA 1
ATOM 569 C C . LYS A 1 70 ? 2.170 -1.951 12.302 1.00 93.56 70 LYS A C 1
ATOM 571 O O . LYS A 1 70 ? 1.953 -2.603 11.285 1.00 93.56 70 LYS A O 1
ATOM 576 N N . GLU A 1 71 ? 2.741 -0.752 12.281 1.00 93.88 71 GLU A N 1
ATOM 577 C CA . GLU A 1 71 ? 3.299 -0.178 11.060 1.00 93.88 71 GLU A CA 1
ATOM 578 C C . GLU A 1 71 ? 4.755 -0.618 10.879 1.00 93.88 71 GLU A C 1
ATOM 580 O O . GLU A 1 71 ? 5.602 -0.421 11.753 1.00 93.88 71 GLU A O 1
ATOM 585 N N . ILE A 1 72 ? 5.052 -1.202 9.719 1.00 93.00 72 ILE A N 1
ATOM 586 C CA . ILE A 1 72 ? 6.407 -1.565 9.311 1.00 93.00 72 ILE A CA 1
ATOM 587 C C . ILE A 1 72 ? 6.822 -0.661 8.163 1.00 93.00 72 ILE A C 1
ATOM 589 O O . ILE A 1 72 ? 6.300 -0.758 7.051 1.00 93.00 72 ILE A O 1
ATOM 593 N N . VAL A 1 73 ? 7.794 0.208 8.431 1.00 93.19 73 VAL A N 1
ATOM 594 C CA . VAL A 1 73 ? 8.410 1.060 7.412 1.00 93.19 73 VAL A CA 1
ATOM 595 C C . VAL A 1 73 ? 9.268 0.204 6.487 1.00 93.19 73 VAL A C 1
ATOM 597 O O . VAL A 1 73 ? 10.157 -0.514 6.941 1.00 93.19 73 VAL A O 1
ATOM 600 N N . LEU A 1 74 ? 9.018 0.310 5.184 1.00 92.62 74 LEU A N 1
ATOM 601 C CA . LEU A 1 74 ? 9.696 -0.486 4.169 1.00 92.62 74 LEU A CA 1
ATOM 602 C C . LEU A 1 74 ? 11.030 0.147 3.772 1.00 92.62 74 LEU A C 1
ATOM 604 O O . LEU A 1 74 ? 11.109 1.317 3.377 1.00 92.62 74 LEU A O 1
ATOM 608 N N . THR A 1 75 ? 12.080 -0.663 3.784 1.00 92.94 75 THR A N 1
ATOM 609 C CA . THR A 1 75 ? 13.373 -0.332 3.186 1.00 92.94 75 THR A CA 1
ATOM 610 C C . THR A 1 75 ? 13.269 -0.273 1.662 1.00 92.94 75 THR A C 1
ATOM 612 O O . THR A 1 75 ? 12.421 -0.914 1.042 1.00 92.94 75 THR A O 1
ATOM 615 N N . ASN A 1 76 ? 14.191 0.440 1.012 1.00 91.88 76 ASN A N 1
ATOM 616 C CA . ASN A 1 76 ? 14.267 0.471 -0.454 1.00 91.88 76 ASN A CA 1
ATOM 617 C C . ASN A 1 76 ? 14.376 -0.931 -1.080 1.00 91.88 76 ASN A C 1
ATOM 619 O O . ASN A 1 76 ? 13.867 -1.162 -2.174 1.00 91.88 76 ASN A O 1
ATOM 623 N N . ILE A 1 77 ? 15.034 -1.866 -0.391 1.00 92.19 77 ILE A N 1
ATOM 624 C CA . ILE A 1 77 ? 15.179 -3.248 -0.855 1.00 92.19 77 ILE A CA 1
ATO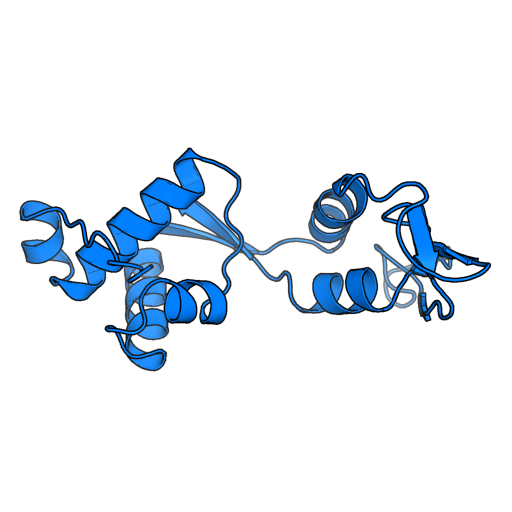M 625 C C . ILE A 1 77 ? 13.826 -3.966 -0.822 1.00 92.19 77 ILE A C 1
ATOM 627 O O . ILE A 1 77 ? 13.483 -4.657 -1.778 1.00 92.19 77 ILE A O 1
ATOM 631 N N . GLU A 1 78 ? 13.044 -3.794 0.242 1.00 92.62 78 GLU A N 1
ATOM 632 C CA . GLU A 1 78 ? 11.707 -4.390 0.348 1.00 92.62 78 GLU A CA 1
ATOM 633 C C . GLU A 1 78 ? 10.750 -3.805 -0.688 1.00 92.62 78 GLU A C 1
ATOM 635 O O . GLU A 1 78 ? 10.082 -4.563 -1.388 1.00 92.62 78 GLU A O 1
ATOM 640 N N . LYS A 1 79 ? 10.759 -2.479 -0.872 1.00 92.38 79 LYS A N 1
ATOM 641 C CA . LYS A 1 79 ? 9.965 -1.818 -1.920 1.00 92.38 79 LYS A CA 1
ATOM 642 C C . LYS A 1 79 ? 10.269 -2.384 -3.302 1.00 92.38 79 LYS A C 1
ATOM 644 O O . LYS A 1 79 ? 9.352 -2.685 -4.059 1.00 92.38 79 LYS A O 1
ATOM 649 N N . TYR A 1 80 ? 11.553 -2.559 -3.620 1.00 92.06 80 TYR A N 1
ATOM 650 C CA . TYR A 1 80 ? 11.968 -3.178 -4.876 1.00 92.06 80 TYR A CA 1
ATOM 651 C C . TYR A 1 80 ? 11.414 -4.597 -5.019 1.00 92.06 80 TYR A C 1
ATOM 653 O O . TYR A 1 80 ? 10.792 -4.876 -6.037 1.00 92.06 80 TYR A O 1
ATOM 661 N N . LYS A 1 81 ? 11.566 -5.454 -3.998 1.00 91.81 81 LYS A N 1
ATOM 662 C CA . LYS A 1 81 ? 11.054 -6.836 -4.028 1.00 91.81 81 LYS A CA 1
ATOM 663 C C . LYS A 1 81 ? 9.549 -6.893 -4.296 1.00 91.81 81 LYS A C 1
ATOM 665 O O . LYS A 1 81 ? 9.100 -7.732 -5.069 1.00 91.81 81 LYS A O 1
ATOM 670 N N . ILE A 1 82 ? 8.780 -6.002 -3.672 1.00 90.50 82 ILE A N 1
ATOM 671 C CA . ILE A 1 82 ? 7.327 -5.914 -3.867 1.00 90.50 82 ILE A CA 1
ATOM 672 C C . ILE A 1 82 ? 7.015 -5.527 -5.317 1.00 90.50 82 ILE A C 1
ATOM 674 O O . ILE A 1 82 ? 6.252 -6.210 -6.000 1.00 90.50 82 ILE A O 1
ATOM 678 N N . ILE A 1 83 ? 7.643 -4.459 -5.817 1.00 90.75 83 ILE A N 1
ATOM 679 C CA . ILE A 1 83 ? 7.356 -3.924 -7.154 1.00 90.75 83 ILE A CA 1
ATOM 680 C C . ILE A 1 83 ? 7.829 -4.875 -8.263 1.00 90.75 83 ILE A C 1
ATOM 682 O O . ILE A 1 83 ? 7.165 -4.990 -9.296 1.00 90.75 83 ILE A O 1
ATOM 686 N N . SER A 1 84 ? 8.943 -5.583 -8.063 1.00 90.31 84 SER A N 1
ATOM 687 C CA . SER A 1 84 ? 9.485 -6.514 -9.058 1.00 90.31 84 SER A CA 1
ATOM 688 C C . SER A 1 84 ? 8.634 -7.775 -9.249 1.00 90.31 84 SER A C 1
ATOM 690 O O . SER A 1 84 ? 8.756 -8.452 -10.263 1.00 90.31 84 SER A O 1
ATOM 692 N N . ASN A 1 85 ? 7.733 -8.091 -8.314 1.00 88.31 85 ASN A N 1
ATOM 693 C CA . ASN A 1 85 ? 6.930 -9.320 -8.343 1.00 88.31 85 ASN A CA 1
ATOM 694 C C . ASN A 1 85 ? 5.612 -9.208 -9.131 1.00 88.31 85 ASN A C 1
ATOM 696 O O . ASN A 1 85 ? 4.813 -10.139 -9.131 1.00 88.31 85 ASN A O 1
ATOM 700 N N . LYS A 1 86 ? 5.357 -8.089 -9.814 1.00 83.94 86 LYS A N 1
ATOM 701 C CA . LYS A 1 86 ? 4.041 -7.768 -10.397 1.00 83.94 86 LYS A CA 1
ATOM 702 C C . LYS A 1 86 ? 3.647 -8.550 -11.651 1.00 83.94 86 LYS A C 1
ATOM 704 O O . LYS A 1 86 ? 2.549 -8.337 -12.144 1.00 83.94 86 LYS A O 1
ATOM 709 N N . GLN A 1 87 ? 4.519 -9.421 -12.161 1.00 79.75 87 GLN A N 1
ATOM 710 C CA . GLN A 1 87 ? 4.281 -10.268 -13.341 1.00 79.75 87 GLN A CA 1
ATOM 711 C C . GLN A 1 87 ? 3.648 -9.503 -14.524 1.00 79.75 87 GLN A C 1
ATOM 713 O O . GLN A 1 87 ? 2.565 -9.843 -14.992 1.00 79.75 87 GLN A O 1
ATOM 718 N N . MET A 1 88 ? 4.322 -8.452 -15.013 1.00 89.88 88 MET A N 1
ATOM 719 C CA . MET A 1 88 ? 3.838 -7.630 -16.139 1.00 89.88 88 MET A CA 1
ATOM 720 C C . MET A 1 88 ? 4.580 -7.923 -17.454 1.00 89.88 88 MET A C 1
ATOM 722 O O . MET A 1 88 ? 4.569 -7.098 -18.373 1.00 89.88 88 MET A O 1
ATOM 726 N N . ASP A 1 89 ? 5.236 -9.080 -17.543 1.00 89.75 89 ASP A N 1
ATOM 727 C CA . ASP A 1 89 ? 6.067 -9.496 -18.670 1.00 89.75 89 ASP A CA 1
ATOM 728 C C . ASP A 1 89 ? 5.310 -9.380 -20.001 1.00 89.75 89 ASP A C 1
ATOM 730 O O . ASP A 1 89 ? 4.288 -10.023 -20.234 1.00 89.75 89 ASP A O 1
ATOM 734 N N . GLY A 1 90 ? 5.816 -8.528 -20.896 1.00 83.50 90 GLY A N 1
ATOM 735 C CA . GLY A 1 90 ? 5.252 -8.346 -22.238 1.00 83.50 90 GLY A CA 1
ATOM 736 C C . GLY A 1 90 ? 3.962 -7.518 -22.314 1.00 83.50 90 GLY A C 1
ATOM 737 O O . GLY A 1 90 ? 3.543 -7.187 -23.422 1.00 83.50 90 GLY A O 1
ATOM 738 N N . LEU A 1 91 ? 3.369 -7.122 -21.183 1.00 90.81 91 LEU A N 1
ATOM 739 C CA . LEU A 1 91 ? 2.203 -6.231 -21.141 1.00 90.81 91 LEU A CA 1
ATOM 740 C C . LEU A 1 91 ? 2.604 -4.765 -21.373 1.00 90.81 91 LEU A C 1
ATOM 742 O O . LEU A 1 91 ? 3.734 -4.377 -21.089 1.00 90.81 91 LEU A O 1
ATOM 746 N N . GLY A 1 92 ? 1.669 -3.921 -21.818 1.00 90.06 92 GLY A N 1
ATOM 747 C CA . GLY A 1 92 ? 1.885 -2.478 -22.015 1.00 90.06 92 GLY A CA 1
ATOM 748 C C . GLY A 1 92 ? 2.162 -2.073 -23.467 1.00 90.06 92 GLY A C 1
ATOM 749 O O . GLY A 1 92 ? 1.937 -2.845 -24.395 1.00 90.06 92 GLY A O 1
ATOM 750 N N . ILE A 1 93 ? 2.618 -0.832 -23.674 1.00 90.81 93 ILE A N 1
ATOM 751 C CA . ILE A 1 93 ? 2.851 -0.243 -25.005 1.00 90.81 93 ILE A CA 1
ATOM 752 C C . ILE A 1 93 ? 4.235 0.404 -25.042 1.00 90.81 93 ILE A C 1
ATOM 754 O O . ILE A 1 93 ? 4.569 1.236 -24.201 1.00 90.81 93 ILE A O 1
ATOM 758 N N . GLY A 1 94 ? 5.024 0.065 -26.061 1.00 92.38 94 GLY A N 1
ATOM 759 C CA . GLY A 1 94 ? 6.30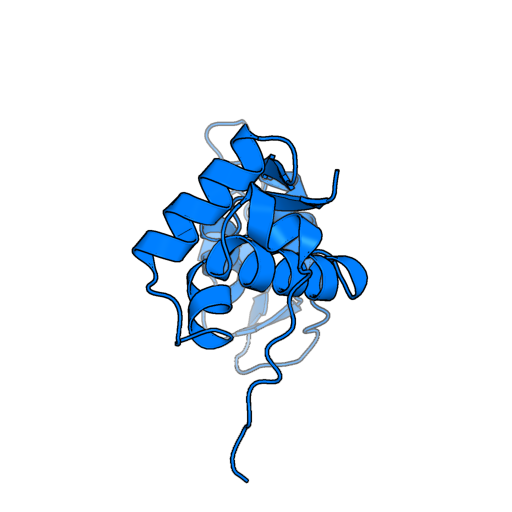0 0.711 -26.357 1.00 92.38 94 GLY A CA 1
ATOM 760 C C . GLY A 1 94 ? 7.422 -0.271 -26.677 1.00 92.38 94 GLY A C 1
ATOM 761 O O . GLY A 1 94 ? 7.263 -1.487 -26.610 1.00 92.38 94 GLY A O 1
ATOM 762 N N . ASN A 1 95 ? 8.584 0.282 -27.025 1.00 92.50 95 ASN A N 1
ATOM 763 C CA . ASN A 1 95 ? 9.718 -0.495 -27.537 1.00 92.50 95 ASN A CA 1
ATOM 764 C C . ASN A 1 95 ? 10.771 -0.819 -26.472 1.00 92.50 95 ASN A C 1
ATOM 766 O O . ASN A 1 95 ? 11.761 -1.480 -26.777 1.00 92.50 95 ASN A O 1
ATOM 770 N N . ARG A 1 96 ? 10.598 -0.343 -25.235 1.00 92.69 96 ARG A N 1
ATOM 771 C CA . ARG A 1 96 ? 11.539 -0.597 -24.142 1.00 92.69 96 ARG A CA 1
ATOM 772 C C . ARG A 1 96 ? 10.902 -1.470 -23.069 1.00 92.69 96 ARG A C 1
ATOM 774 O O . ARG A 1 96 ? 9.681 -1.491 -22.943 1.00 92.69 96 ARG A O 1
ATOM 781 N N . THR A 1 97 ? 11.735 -2.167 -22.305 1.00 94.25 97 THR A N 1
ATOM 782 C CA . THR A 1 97 ? 11.314 -3.064 -21.223 1.00 94.25 97 THR A CA 1
ATOM 783 C C . THR A 1 97 ? 11.757 -2.484 -19.879 1.00 94.25 97 THR A C 1
ATOM 785 O O . THR A 1 97 ? 12.881 -2.001 -19.771 1.00 94.25 97 THR A O 1
ATOM 788 N N . CYS A 1 98 ? 10.873 -2.492 -18.882 1.00 93.94 98 CYS A N 1
ATOM 789 C CA . CYS A 1 98 ? 11.191 -2.108 -17.503 1.00 93.94 98 CYS A CA 1
ATOM 790 C C . CYS A 1 98 ? 12.049 -3.182 -16.817 1.00 93.94 98 CYS A C 1
ATOM 792 O O . CYS A 1 98 ? 11.667 -4.345 -16.830 1.00 93.94 98 CYS A O 1
ATOM 794 N N . ASP A 1 99 ? 13.135 -2.800 -16.145 1.00 93.56 99 ASP A N 1
ATOM 795 C CA . ASP A 1 99 ? 14.031 -3.738 -15.448 1.00 93.56 99 ASP A CA 1
ATOM 796 C C . ASP A 1 99 ? 13.400 -4.351 -14.182 1.00 93.56 99 ASP A C 1
ATOM 798 O O . ASP A 1 99 ? 13.958 -5.282 -13.611 1.00 93.56 99 ASP A O 1
ATOM 802 N N . TRP A 1 100 ? 12.273 -3.812 -13.698 1.00 93.44 100 TRP A N 1
ATOM 803 C CA . TRP A 1 100 ? 11.628 -4.276 -12.461 1.00 93.44 100 TRP A CA 1
ATOM 804 C C . TRP A 1 100 ? 10.412 -5.149 -12.713 1.00 93.44 100 TRP A C 1
ATOM 806 O O . TRP A 1 100 ? 10.352 -6.260 -12.210 1.00 93.44 100 TRP A O 1
ATOM 816 N N . CYS A 1 101 ? 9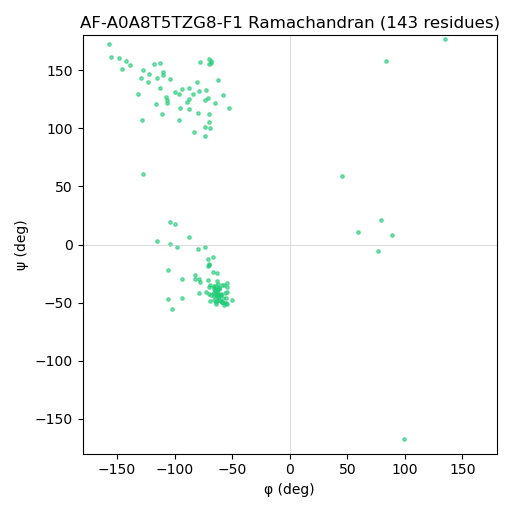.437 -4.653 -13.472 1.00 93.38 101 CYS A N 1
ATOM 817 C CA . CYS A 1 101 ? 8.203 -5.393 -13.737 1.00 93.38 101 CYS A CA 1
ATOM 818 C C . CYS A 1 101 ? 8.148 -6.011 -15.139 1.00 93.38 1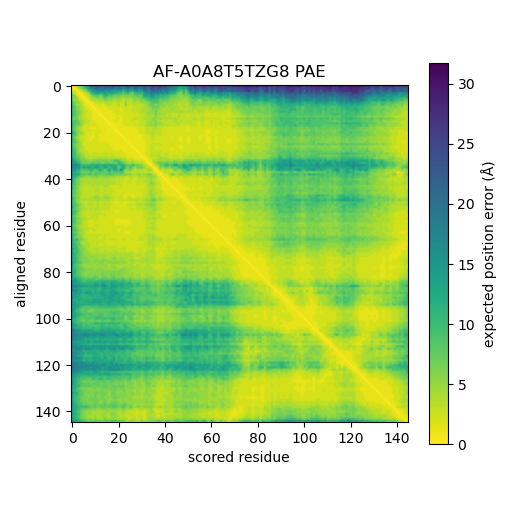01 CYS A C 1
ATOM 820 O O . CYS A 1 101 ? 7.120 -6.577 -15.494 1.00 93.38 101 CYS A O 1
ATOM 822 N N . SER A 1 102 ? 9.190 -5.830 -15.960 1.00 94.38 102 SER A N 1
ATOM 823 C CA . SER A 1 102 ? 9.285 -6.341 -17.339 1.00 94.38 102 SER A CA 1
ATOM 824 C C . SER A 1 102 ? 8.201 -5.871 -18.318 1.00 94.38 102 SER A C 1
ATOM 826 O O . SER A 1 102 ? 8.115 -6.383 -19.440 1.00 94.38 102 SER A O 1
ATOM 828 N N . CYS A 1 103 ? 7.383 -4.879 -17.953 1.00 95.19 103 CYS A N 1
ATOM 829 C CA . CYS A 1 103 ? 6.389 -4.332 -18.871 1.00 95.19 103 CYS A CA 1
ATOM 830 C C . CYS A 1 103 ? 7.045 -3.568 -20.030 1.00 95.19 103 CYS A C 1
ATOM 832 O O . CYS A 1 103 ? 8.162 -3.042 -19.923 1.00 95.19 103 CYS A O 1
ATOM 834 N N . LYS A 1 104 ? 6.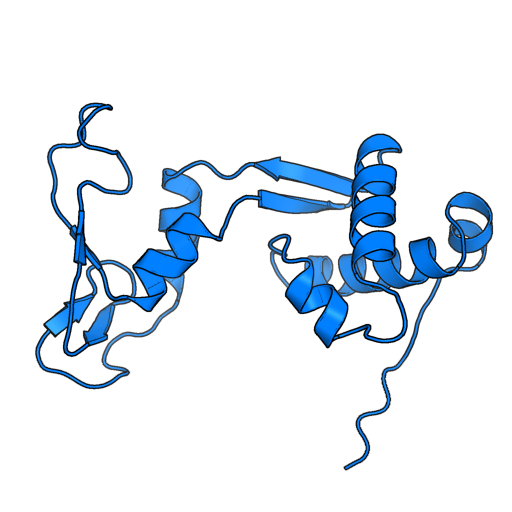314 -3.469 -21.140 1.00 95.69 104 LYS A N 1
ATOM 835 C CA . LYS A 1 104 ? 6.615 -2.595 -22.266 1.00 95.69 104 LYS A CA 1
ATOM 836 C C . LYS A 1 104 ? 6.193 -1.165 -21.961 1.00 95.69 104 LYS A C 1
ATOM 838 O O . LYS A 1 104 ? 5.076 -0.902 -21.520 1.00 95.69 104 LYS A O 1
ATOM 843 N N . THR A 1 105 ? 7.103 -0.236 -22.226 1.00 93.69 105 THR A N 1
ATOM 844 C CA . THR A 1 105 ? 6.892 1.196 -22.015 1.00 93.69 105 THR A CA 1
ATOM 845 C C . THR A 1 105 ? 7.612 2.017 -23.081 1.00 93.69 105 THR A C 1
ATOM 847 O O . THR A 1 105 ? 8.648 1.618 -23.628 1.00 93.69 105 THR A O 1
ATOM 850 N N . THR A 1 106 ? 7.067 3.188 -23.392 1.00 92.56 106 THR A N 1
ATOM 851 C CA . THR A 1 106 ? 7.684 4.180 -24.282 1.00 92.56 106 THR A CA 1
ATOM 852 C C . THR A 1 106 ? 8.791 4.964 -23.579 1.00 92.56 106 THR A C 1
ATOM 854 O O . THR A 1 106 ? 9.803 5.298 -24.199 1.00 92.56 106 THR A O 1
ATOM 857 N N . THR A 1 107 ? 8.644 5.184 -22.270 1.00 88.44 107 THR A N 1
ATOM 858 C CA . THR A 1 107 ? 9.560 5.984 -21.449 1.00 88.44 107 THR A CA 1
ATOM 859 C C . THR A 1 107 ? 10.092 5.161 -20.283 1.00 88.44 107 THR A C 1
ATOM 861 O O . THR A 1 107 ? 9.363 4.393 -19.658 1.00 88.44 107 THR A O 1
ATOM 864 N N . LEU A 1 108 ? 11.380 5.336 -19.990 1.00 89.25 108 LEU A N 1
ATOM 865 C CA . LEU A 1 108 ? 12.042 4.775 -18.818 1.00 89.25 108 LEU A CA 1
ATOM 866 C C . LEU A 1 108 ? 12.786 5.885 -18.096 1.00 89.25 108 LEU A C 1
ATOM 868 O O . LEU A 1 108 ? 13.393 6.746 -18.738 1.00 89.25 108 LEU A O 1
ATOM 872 N N . HIS A 1 109 ? 12.788 5.810 -16.776 1.00 87.38 109 HIS A N 1
ATOM 873 C CA . HIS A 1 109 ? 13.614 6.640 -15.926 1.00 87.38 109 HIS A CA 1
ATOM 874 C C . HIS A 1 109 ? 14.848 5.842 -15.499 1.00 87.38 109 HIS A C 1
ATOM 876 O O . HIS A 1 109 ? 14.731 4.693 -15.073 1.00 87.38 109 HIS A O 1
ATOM 882 N N . LYS A 1 110 ? 16.037 6.436 -15.644 1.00 88.12 110 LYS A N 1
ATOM 883 C CA . LYS A 1 110 ? 17.306 5.814 -15.248 1.00 88.12 110 LYS A CA 1
ATOM 884 C C . LYS A 1 110 ? 17.696 6.280 -13.856 1.00 88.12 110 LYS A C 1
ATOM 886 O O . LYS A 1 110 ? 17.956 7.465 -13.667 1.00 88.12 110 LYS A O 1
ATOM 891 N N . HIS A 1 111 ? 17.777 5.353 -12.910 1.00 87.44 111 HIS A N 1
ATOM 892 C CA . HIS A 1 111 ? 18.081 5.669 -11.515 1.00 87.44 111 HIS A CA 1
ATOM 893 C C . HIS A 1 111 ? 19.043 4.661 -10.899 1.00 87.44 111 HIS A C 1
ATOM 895 O O . HIS A 1 111 ? 19.102 3.511 -11.321 1.00 87.44 111 HIS A O 1
ATOM 901 N N . HIS A 1 112 ? 19.784 5.105 -9.882 1.00 88.38 112 HIS A N 1
ATOM 902 C CA . HIS A 1 112 ? 20.549 4.204 -9.025 1.00 88.38 112 HIS A CA 1
ATOM 903 C C . HIS A 1 112 ? 19.591 3.658 -7.971 1.00 88.38 112 HIS A C 1
ATOM 905 O O . HIS A 1 112 ? 19.291 4.357 -7.004 1.00 88.38 112 HIS A O 1
ATOM 911 N N . TYR A 1 113 ? 19.050 2.467 -8.215 1.00 88.06 113 TYR A N 1
ATOM 912 C CA . TYR A 1 113 ? 18.114 1.792 -7.322 1.00 88.06 113 TYR A CA 1
ATOM 913 C C . TYR A 1 113 ? 18.360 0.275 -7.296 1.00 88.06 113 TYR A C 1
ATOM 915 O O . TYR A 1 113 ? 18.931 -0.257 -8.248 1.00 88.06 113 TYR A O 1
ATOM 923 N N . PRO A 1 114 ? 17.917 -0.429 -6.232 1.00 84.25 114 PRO A N 1
ATOM 924 C CA . PRO A 1 114 ? 17.254 0.108 -5.027 1.00 84.25 114 PRO A CA 1
ATOM 925 C C . PRO A 1 114 ? 18.178 0.925 -4.112 1.00 84.25 114 PRO A C 1
ATOM 927 O O . PRO A 1 114 ? 17.702 1.725 -3.306 1.00 84.25 114 PRO A O 1
ATOM 930 N N . ILE A 1 115 ? 19.496 0.779 -4.265 1.00 86.75 115 ILE A N 1
ATOM 931 C CA . ILE A 1 115 ? 20.499 1.536 -3.509 1.00 86.75 115 ILE A CA 1
ATOM 932 C C . ILE A 1 115 ? 20.816 2.830 -4.260 1.00 86.75 115 ILE A C 1
ATOM 934 O O . ILE A 1 115 ? 21.234 2.789 -5.418 1.00 86.75 115 ILE A O 1
ATOM 938 N N . GLN A 1 116 ? 20.630 3.976 -3.604 1.00 86.19 116 GLN A N 1
ATOM 939 C CA . GLN A 1 116 ? 20.895 5.278 -4.214 1.00 86.19 116 GLN A CA 1
ATOM 940 C C . GLN A 1 116 ? 22.396 5.502 -4.418 1.00 86.19 116 GLN A C 1
ATOM 942 O O . GLN A 1 116 ? 23.227 4.978 -3.681 1.00 86.19 116 GLN A O 1
ATOM 947 N N . LYS A 1 117 ? 22.757 6.358 -5.384 1.00 88.44 117 LYS A N 1
ATOM 948 C CA . LYS A 1 117 ? 24.164 6.693 -5.677 1.00 88.44 117 LYS A CA 1
ATOM 949 C C . LYS A 1 117 ? 24.919 7.202 -4.446 1.00 88.44 117 LYS A C 1
ATOM 951 O O . LYS A 1 117 ? 26.068 6.838 -4.233 1.00 88.44 117 LYS A O 1
ATOM 956 N N . LYS A 1 118 ? 24.259 8.037 -3.635 1.00 88.50 118 LYS A N 1
ATOM 957 C CA . LYS A 1 118 ? 24.824 8.595 -2.396 1.00 88.50 118 LYS A CA 1
ATOM 958 C C . LYS A 1 118 ? 25.147 7.522 -1.345 1.00 88.50 118 LYS A C 1
ATOM 960 O O . LYS A 1 118 ? 26.036 7.738 -0.536 1.00 88.50 118 LYS A O 1
ATOM 965 N N . ASP A 1 119 ? 24.468 6.376 -1.408 1.00 86.88 119 ASP A N 1
ATOM 966 C CA . ASP A 1 119 ? 24.611 5.249 -0.483 1.00 86.88 119 ASP A CA 1
ATOM 967 C C . ASP A 1 119 ? 25.511 4.142 -1.078 1.00 86.88 119 ASP A C 1
ATOM 969 O O . ASP A 1 119 ? 25.475 2.995 -0.643 1.00 86.88 119 ASP A O 1
ATOM 973 N N . GLY A 1 120 ? 26.301 4.465 -2.114 1.00 87.19 120 GLY A N 1
ATOM 974 C CA . GLY A 1 120 ? 27.221 3.530 -2.773 1.00 87.19 120 GLY A CA 1
ATOM 975 C C . GLY A 1 120 ? 26.615 2.727 -3.929 1.00 87.19 120 GL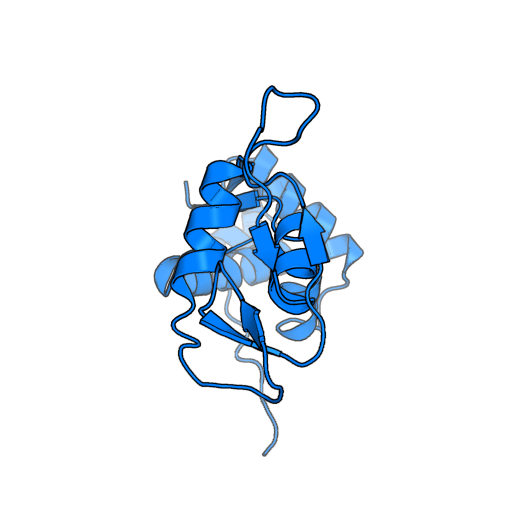Y A C 1
ATOM 976 O O . GLY A 1 120 ? 27.266 1.825 -4.452 1.00 87.19 120 GLY A O 1
ATOM 977 N N . GLY A 1 121 ? 25.390 3.040 -4.362 1.00 86.12 121 GLY A N 1
ATOM 978 C CA . GLY A 1 121 ? 24.767 2.402 -5.522 1.00 86.12 121 GLY A CA 1
ATOM 979 C C . GLY A 1 121 ? 25.510 2.718 -6.824 1.00 86.12 121 GLY A C 1
ATOM 980 O O . GLY A 1 121 ? 25.630 3.881 -7.206 1.00 86.12 121 GLY A O 1
ATOM 981 N N . ILE A 1 122 ? 25.976 1.682 -7.523 1.00 83.94 122 ILE A N 1
ATOM 982 C CA . ILE A 1 122 ? 26.744 1.808 -8.779 1.00 83.94 122 ILE A CA 1
ATOM 983 C C . ILE A 1 122 ? 25.940 1.447 -10.032 1.00 83.94 122 ILE A C 1
ATOM 985 O O . ILE A 1 122 ? 26.283 1.869 -11.133 1.00 83.94 122 ILE A O 1
ATOM 989 N N . GLN A 1 123 ? 24.872 0.665 -9.880 1.00 86.50 123 GLN A N 1
ATOM 990 C CA . GLN A 1 123 ? 24.064 0.187 -10.995 1.00 86.50 123 GLN A CA 1
ATOM 991 C C . GLN A 1 123 ? 22.970 1.198 -11.332 1.00 86.50 123 GLN A C 1
ATOM 993 O O . GLN A 1 123 ? 22.272 1.683 -10.445 1.00 86.50 123 GLN A O 1
ATOM 998 N N . LEU A 1 124 ? 22.802 1.480 -12.624 1.00 90.31 124 LEU A N 1
ATOM 999 C CA . LEU A 1 124 ? 21.639 2.188 -13.145 1.00 90.31 124 LEU A CA 1
ATOM 1000 C C . LEU A 1 124 ? 20.614 1.174 -13.644 1.00 90.31 124 LEU A C 1
ATOM 1002 O O . LEU A 1 124 ? 20.951 0.306 -14.448 1.00 90.31 124 LEU A O 1
ATOM 1006 N N . VAL A 1 125 ? 19.371 1.332 -13.207 1.00 91.31 125 VAL A N 1
ATOM 1007 C CA . VAL A 1 125 ? 18.223 0.560 -13.690 1.00 91.31 125 VAL A CA 1
ATOM 1008 C C . VAL A 1 125 ? 17.303 1.448 -14.513 1.00 91.31 125 VAL A C 1
ATOM 1010 O O . VAL A 1 125 ? 17.148 2.641 -14.236 1.00 91.31 125 VAL A O 1
ATOM 1013 N N . ASN A 1 126 ? 16.698 0.860 -15.533 1.00 93.12 126 ASN A N 1
ATOM 1014 C CA . ASN A 1 126 ? 15.675 1.454 -16.365 1.00 93.12 126 ASN A CA 1
ATOM 1015 C C . ASN A 1 126 ? 14.296 1.043 -15.852 1.00 93.12 126 ASN A C 1
ATOM 1017 O O . ASN A 1 126 ? 13.856 -0.083 -16.068 1.00 93.12 126 ASN A O 1
ATOM 1021 N N . ILE A 1 127 ? 13.572 1.963 -15.229 1.00 94.12 127 ILE A N 1
ATOM 1022 C CA . ILE A 1 127 ? 12.252 1.666 -14.663 1.00 94.12 127 ILE A CA 1
ATOM 1023 C C . ILE A 1 127 ? 11.151 2.451 -15.367 1.00 94.12 127 ILE A C 1
ATOM 1025 O O . ILE A 1 127 ? 11.354 3.594 -15.780 1.00 94.12 127 ILE A O 1
ATOM 1029 N N . CYS A 1 128 ? 9.979 1.839 -15.540 1.00 94.25 128 CYS A N 1
ATOM 1030 C CA . CYS A 1 128 ? 8.822 2.526 -16.112 1.00 94.25 128 CYS A CA 1
ATOM 1031 C C . CYS A 1 128 ? 8.270 3.582 -15.132 1.00 94.25 128 CYS A C 1
ATOM 1033 O O . CYS A 1 128 ? 8.523 3.485 -13.926 1.00 94.25 128 CYS A O 1
ATOM 1035 N N . PRO A 1 129 ? 7.495 4.575 -15.614 1.00 92.50 129 PRO A N 1
ATOM 1036 C CA . PRO A 1 129 ? 6.933 5.625 -14.764 1.00 92.50 129 PRO A CA 1
ATOM 1037 C C . PRO A 1 129 ? 6.118 5.088 -13.584 1.00 92.50 129 PRO A C 1
ATOM 1039 O O . PRO A 1 129 ? 6.226 5.624 -12.488 1.00 92.50 129 PRO A O 1
ATOM 1042 N N . ASN A 1 130 ? 5.380 3.990 -13.775 1.00 92.50 130 ASN A N 1
ATOM 1043 C CA . ASN A 1 130 ? 4.555 3.400 -12.718 1.00 92.50 130 ASN A CA 1
ATOM 1044 C C . ASN A 1 130 ? 5.416 2.775 -11.612 1.00 92.50 130 ASN A C 1
ATOM 1046 O O . ASN A 1 130 ? 5.232 3.091 -10.444 1.00 92.50 130 ASN A O 1
ATOM 1050 N N . CYS A 1 131 ? 6.417 1.960 -11.969 1.00 93.00 131 CYS A N 1
ATOM 1051 C CA . CYS A 1 131 ? 7.344 1.393 -10.979 1.00 93.00 131 CYS A CA 1
ATOM 1052 C C . CYS A 1 131 ? 8.122 2.487 -10.240 1.00 93.00 131 CYS A C 1
ATOM 1054 O O . CYS A 1 131 ? 8.353 2.375 -9.039 1.00 93.00 131 CYS A O 1
ATOM 1056 N N . HIS A 1 132 ? 8.507 3.552 -10.949 1.00 93.19 132 HIS A N 1
ATOM 1057 C CA . HIS A 1 132 ? 9.167 4.704 -10.344 1.00 93.19 132 HIS A CA 1
ATOM 1058 C C . HIS A 1 132 ? 8.258 5.429 -9.348 1.00 93.19 132 HIS A C 1
ATOM 1060 O O . HIS A 1 132 ? 8.668 5.683 -8.217 1.00 93.19 132 HIS A O 1
ATOM 1066 N N . TYR A 1 133 ? 7.026 5.735 -9.753 1.00 91.75 133 TYR A N 1
ATOM 1067 C CA . TYR A 1 133 ? 6.037 6.385 -8.904 1.00 91.75 133 TYR A CA 1
ATOM 1068 C C . TYR A 1 133 ? 5.784 5.567 -7.636 1.00 91.75 133 TYR A C 1
ATOM 1070 O O . TYR A 1 133 ? 5.937 6.078 -6.526 1.00 91.75 133 TYR A O 1
ATOM 1078 N N . GLU A 1 134 ? 5.484 4.283 -7.787 1.00 91.19 134 GLU A N 1
ATOM 1079 C CA . GLU A 1 134 ? 5.156 3.414 -6.662 1.00 91.19 134 GLU A CA 1
ATOM 1080 C C . GLU A 1 134 ? 6.316 3.227 -5.696 1.00 91.19 134 GLU A C 1
ATOM 1082 O O . GLU A 1 134 ? 6.100 3.229 -4.492 1.00 91.19 134 GLU A O 1
ATOM 1087 N N . PHE A 1 135 ? 7.560 3.162 -6.173 1.00 92.06 135 PHE A N 1
ATOM 1088 C CA . PHE A 1 135 ? 8.726 3.091 -5.289 1.00 92.06 135 PHE A CA 1
ATOM 1089 C C . PHE A 1 135 ? 8.803 4.264 -4.305 1.00 92.06 135 PHE A C 1
ATOM 1091 O O . PHE A 1 135 ? 9.242 4.112 -3.161 1.00 92.06 135 PHE A O 1
ATOM 1098 N N . HIS A 1 136 ? 8.368 5.445 -4.742 1.00 90.00 136 HIS A N 1
ATOM 1099 C CA . HIS A 1 136 ? 8.334 6.639 -3.906 1.00 90.00 136 HIS A CA 1
ATOM 1100 C C . HIS A 1 136 ? 7.098 6.717 -3.001 1.00 90.00 136 HIS A C 1
ATOM 1102 O O . HIS A 1 136 ? 7.179 7.339 -1.939 1.00 90.00 136 HIS A O 1
ATOM 1108 N N . HIS A 1 137 ? 5.989 6.084 -3.386 1.00 89.31 137 HIS A N 1
ATOM 1109 C CA . HIS A 1 137 ? 4.722 6.142 -2.647 1.00 89.31 137 HIS A CA 1
ATOM 1110 C C . HIS A 1 137 ? 4.545 4.981 -1.666 1.00 89.31 137 HIS A C 1
ATOM 1112 O O . HIS A 1 137 ? 3.974 5.169 -0.596 1.00 89.31 137 HIS A O 1
ATOM 1118 N N . LEU A 1 138 ? 5.128 3.822 -1.961 1.00 90.06 138 LEU A N 1
ATOM 1119 C CA . LEU A 1 138 ? 5.155 2.659 -1.088 1.00 90.06 138 LEU A CA 1
ATOM 1120 C C . LEU A 1 138 ? 6.050 2.955 0.122 1.00 90.06 138 LEU A C 1
ATOM 1122 O O . LEU A 1 138 ? 7.277 2.937 0.012 1.00 90.06 138 LEU A O 1
ATOM 1126 N N . LYS A 1 139 ? 5.460 3.301 1.270 1.00 89.81 139 LYS A N 1
ATOM 1127 C CA . LYS A 1 139 ? 6.199 3.724 2.477 1.00 89.81 139 LYS A CA 1
ATOM 1128 C C . LYS A 1 139 ? 6.225 2.661 3.562 1.00 89.81 139 LYS A C 1
ATOM 1130 O O . LYS A 1 139 ? 7.296 2.386 4.100 1.00 89.81 139 LYS A O 1
ATOM 1135 N N . SER A 1 140 ? 5.078 2.071 3.858 1.00 91.62 140 SER A N 1
ATOM 1136 C CA . SER A 1 140 ? 4.914 1.136 4.962 1.00 91.62 140 SER A CA 1
ATOM 1137 C C . SER A 1 140 ? 3.857 0.081 4.649 1.00 91.62 140 SER A C 1
ATOM 1139 O O . SER A 1 140 ? 3.027 0.241 3.750 1.00 91.62 140 SER A O 1
ATOM 1141 N N . LYS A 1 141 ? 3.917 -1.020 5.397 1.00 92.31 141 LYS A N 1
ATOM 1142 C CA . LYS A 1 141 ? 2.876 -2.047 5.446 1.00 92.31 141 LYS A CA 1
ATOM 1143 C C . LYS A 1 141 ? 2.307 -2.153 6.855 1.00 92.31 141 LYS A C 1
ATOM 1145 O O . LYS A 1 141 ? 2.993 -1.801 7.819 1.00 92.31 141 LYS A O 1
ATOM 1150 N N . LEU A 1 142 ? 1.075 -2.636 6.958 1.00 91.12 142 LEU A N 1
ATOM 1151 C CA . LEU A 1 142 ? 0.426 -2.898 8.239 1.00 91.12 142 LEU A CA 1
ATOM 1152 C C . LEU A 1 142 ? 0.407 -4.395 8.547 1.00 91.12 142 LEU A C 1
ATOM 1154 O O . LEU A 1 142 ? 0.195 -5.219 7.659 1.00 91.12 142 LEU A O 1
ATOM 1158 N N . GLU A 1 143 ? 0.588 -4.724 9.821 1.00 91.19 143 GLU A N 1
ATOM 1159 C CA . GLU A 1 143 ? 0.346 -6.051 10.389 1.00 91.19 143 GLU A CA 1
ATOM 1160 C C . GLU A 1 143 ? -0.671 -5.936 11.535 1.00 91.19 143 GLU A C 1
ATOM 1162 O O . GLU A 1 143 ? -0.705 -4.925 12.244 1.00 91.19 143 GLU A O 1
ATOM 1167 N N . ILE A 1 144 ? -1.498 -6.969 11.710 1.00 89.00 144 IL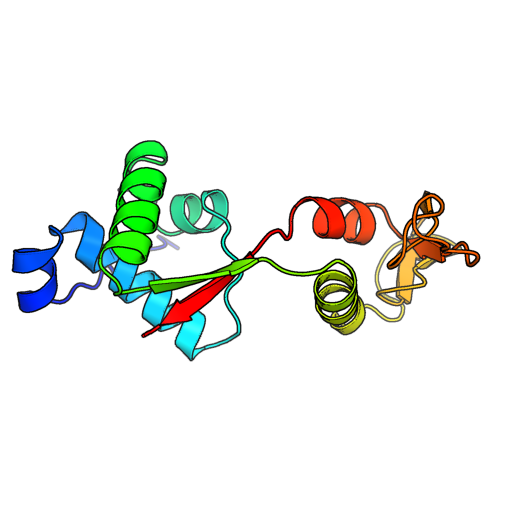E A N 1
ATOM 1168 C CA . ILE A 1 144 ? -2.371 -7.113 12.883 1.00 89.00 144 ILE A CA 1
ATOM 1169 C C . ILE A 1 144 ? -1.538 -7.671 14.044 1.00 89.00 144 ILE A C 1
ATOM 1171 O O . ILE A 1 144 ? -0.690 -8.538 13.817 1.00 89.00 144 ILE A O 1
ATOM 1175 N N . ILE A 1 145 ? -1.764 -7.162 15.259 1.00 84.62 145 ILE A N 1
ATOM 1176 C CA . ILE A 1 145 ? -1.113 -7.632 16.496 1.00 84.62 145 ILE A CA 1
ATOM 1177 C C . ILE A 1 145 ? -2.003 -8.646 17.218 1.00 84.62 145 ILE A C 1
ATOM 1179 O O . ILE A 1 145 ? -3.230 -8.412 17.290 1.00 84.62 145 ILE A O 1
#